Protein AF-A0A1D6PRV8-F1 (afdb_monomer)

pLDDT: mean 72.26, std 19.99, range [30.77, 96.56]

Nearest PDB structures (foldseek):
  2c46-assembly2_A  TM=7.274E-01  e=3.974E-01  Homo sapiens

Mean predicted aligned error: 21.34 Å

Solvent-accessible surface area (backbone atoms only — not comparable to full-atom values): 9538 Å² total; per-residue (Å²): 136,86,84,83,82,83,80,79,87,80,80,76,88,78,83,88,86,82,86,86,86,90,87,84,87,86,79,89,74,83,70,78,78,70,77,76,83,68,52,72,67,55,52,52,50,51,53,53,50,49,53,54,51,52,53,54,52,52,52,59,68,45,58,81,70,65,82,74,73,72,89,70,87,68,88,63,79,73,74,76,68,76,68,72,79,38,70,62,62,87,66,54,88,78,47,64,69,56,59,76,70,54,91,94,44,68,51,57,57,86,59,50,61,79,72,30,54,86,57,38,56,89,89,76,68,51,33,62,69,60,53,54,61,61,74,76,106

InterPro domains:
  IPR029021 Protein-tyrosine phosphatase-like [G3DSA:3.90.190.10] (54-137)

Structure (mmCIF, N/CA/C/O backbone):
data_AF-A0A1D6PRV8-F1
#
_entry.id   AF-A0A1D6PRV8-F1
#
loop_
_atom_site.group_PDB
_atom_site.id
_atom_site.type_symbol
_atom_site.label_atom_id
_atom_site.label_alt_id
_atom_site.label_comp_id
_atom_site.label_asym_id
_atom_site.label_entity_id
_atom_site.label_seq_id
_atom_site.pdbx_PDB_ins_code
_atom_site.Cartn_x
_atom_site.Cartn_y
_atom_site.Cartn_z
_atom_site.occupancy
_atom_site.B_iso_or_equiv
_atom_site.auth_seq_id
_atom_site.auth_comp_id
_atom_site.auth_asym_id
_atom_site.auth_atom_id
_atom_site.pdbx_P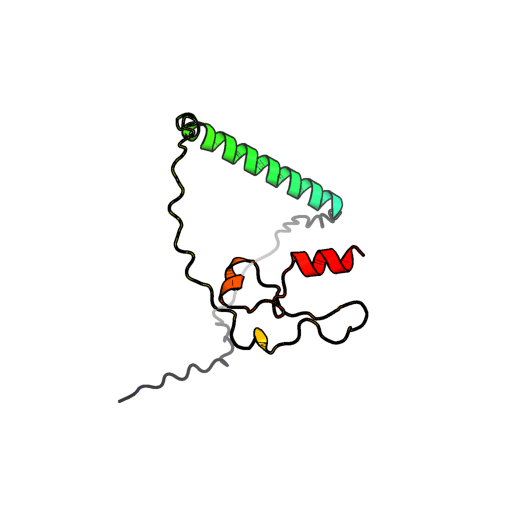DB_model_num
ATOM 1 N N . MET A 1 1 ? 30.582 -43.063 8.725 1.00 42.44 1 MET A N 1
ATOM 2 C CA . MET A 1 1 ? 29.931 -42.858 10.034 1.00 42.44 1 MET A CA 1
ATOM 3 C C . MET A 1 1 ? 29.429 -41.426 10.095 1.00 42.44 1 MET A C 1
ATOM 5 O O . MET A 1 1 ? 30.242 -40.515 10.054 1.00 42.44 1 MET A O 1
ATOM 9 N N . THR A 1 2 ? 28.114 -41.226 10.101 1.00 45.94 2 THR A N 1
ATOM 10 C CA . THR A 1 2 ? 27.471 -39.927 10.346 1.00 45.94 2 THR A CA 1
ATOM 11 C C . THR A 1 2 ? 27.234 -39.799 11.851 1.00 45.94 2 THR A C 1
ATOM 13 O O . THR A 1 2 ? 26.534 -40.637 12.412 1.00 45.94 2 THR A O 1
ATOM 16 N N . PHE A 1 3 ? 27.824 -38.804 12.513 1.00 51.19 3 PHE A N 1
ATOM 17 C CA . PHE A 1 3 ? 27.494 -38.486 13.904 1.00 51.19 3 PHE A CA 1
ATOM 18 C C . PHE A 1 3 ? 26.350 -37.469 13.914 1.00 51.19 3 PHE A C 1
ATOM 20 O O . PHE A 1 3 ? 26.520 -36.345 13.449 1.00 51.19 3 PHE A O 1
ATOM 27 N N . SER A 1 4 ? 25.185 -37.893 14.403 1.00 59.28 4 SER A N 1
ATOM 28 C CA . SER A 1 4 ? 24.105 -36.999 14.825 1.00 59.28 4 SER A CA 1
ATOM 29 C C . SER A 1 4 ? 24.455 -36.508 16.229 1.00 59.28 4 SER A C 1
ATOM 31 O O . SER A 1 4 ? 24.702 -37.331 17.109 1.00 59.28 4 SER A O 1
ATOM 33 N N . MET A 1 5 ? 24.555 -35.196 16.430 1.00 61.47 5 MET A N 1
ATOM 34 C CA . MET A 1 5 ? 24.620 -34.598 17.765 1.00 61.47 5 MET A CA 1
ATOM 35 C C . MET A 1 5 ? 23.234 -34.057 18.086 1.00 61.47 5 MET A C 1
ATOM 37 O O . MET A 1 5 ? 22.876 -32.953 17.681 1.00 61.47 5 MET A O 1
ATOM 41 N N . ASP A 1 6 ? 22.456 -34.861 18.797 1.00 62.88 6 ASP A N 1
ATOM 42 C CA . ASP A 1 6 ? 21.234 -34.425 19.452 1.00 62.88 6 ASP A CA 1
ATOM 43 C C . ASP A 1 6 ? 21.632 -33.608 20.693 1.00 62.88 6 ASP A C 1
ATOM 45 O O . ASP A 1 6 ? 22.175 -34.136 21.662 1.00 62.88 6 ASP A O 1
ATOM 49 N N . MET A 1 7 ? 21.440 -32.290 20.632 1.00 69.12 7 MET A N 1
ATOM 50 C CA . MET A 1 7 ? 21.568 -31.405 21.792 1.00 69.12 7 MET A CA 1
ATOM 51 C C . MET A 1 7 ? 20.246 -31.444 22.562 1.00 69.12 7 MET A C 1
ATOM 53 O O . MET A 1 7 ? 19.276 -30.803 22.158 1.00 69.12 7 MET A O 1
ATOM 57 N N . ASP A 1 8 ? 20.201 -32.211 23.650 1.00 70.25 8 ASP A N 1
ATOM 58 C CA . ASP A 1 8 ? 19.063 -32.212 24.571 1.00 70.25 8 ASP A CA 1
ATOM 59 C C . ASP A 1 8 ? 19.029 -30.890 25.361 1.00 70.25 8 ASP A C 1
ATOM 61 O O . ASP A 1 8 ? 19.961 -30.550 26.090 1.00 70.25 8 ASP A O 1
ATOM 65 N N . LEU A 1 9 ? 17.963 -30.111 25.168 1.00 62.47 9 LEU A N 1
ATOM 66 C CA . LEU A 1 9 ? 17.791 -28.746 25.682 1.00 62.47 9 LEU A CA 1
ATOM 67 C C . LEU A 1 9 ? 17.097 -28.691 27.054 1.00 62.47 9 LEU A C 1
ATOM 69 O O . LEU A 1 9 ? 16.646 -27.620 27.454 1.00 62.47 9 LEU A O 1
ATOM 73 N N . ASN A 1 10 ? 16.991 -29.811 27.777 1.00 63.94 10 ASN A N 1
ATOM 74 C CA . ASN A 1 10 ? 16.225 -29.869 29.028 1.00 63.94 10 ASN A CA 1
ATOM 75 C C . ASN A 1 10 ? 17.060 -30.059 30.310 1.00 63.94 10 ASN A C 1
ATOM 77 O O . ASN A 1 10 ? 16.523 -30.442 31.349 1.00 63.94 10 ASN A O 1
ATOM 81 N N . ALA A 1 11 ? 18.367 -29.784 30.276 1.00 61.94 11 ALA A N 1
ATOM 82 C CA . ALA A 1 11 ? 19.211 -29.851 31.469 1.00 61.94 11 ALA A CA 1
ATOM 83 C C . ALA A 1 11 ? 19.048 -28.591 32.347 1.00 61.94 11 ALA A C 1
ATOM 85 O O . ALA A 1 11 ? 19.427 -27.488 31.956 1.00 61.94 11 ALA A O 1
ATOM 86 N N . SER A 1 12 ? 18.487 -28.762 33.547 1.00 62.41 12 SER A N 1
ATOM 87 C CA . SER A 1 12 ? 18.392 -27.717 34.577 1.00 62.41 12 SER A CA 1
ATOM 88 C C . SER A 1 12 ? 19.731 -27.587 35.327 1.00 62.41 12 SER A C 1
ATOM 90 O O . SER A 1 12 ? 20.333 -28.619 35.630 1.00 62.41 12 SER A O 1
ATOM 92 N N . PRO A 1 13 ? 20.220 -26.372 35.648 1.00 57.41 13 PRO A N 1
ATOM 93 C CA . PRO A 1 13 ? 21.516 -26.204 36.302 1.00 57.41 13 PRO A CA 1
ATOM 94 C C . PRO A 1 13 ? 21.470 -26.722 37.745 1.00 57.41 13 PRO A C 1
ATOM 96 O O . PRO A 1 13 ? 20.596 -26.342 38.526 1.00 57.41 13 PRO A O 1
ATOM 99 N N . VAL A 1 14 ? 22.418 -27.596 38.082 1.00 49.34 14 VAL A N 1
ATOM 100 C CA . VAL A 1 14 ? 22.696 -28.036 39.454 1.00 49.34 14 VAL A CA 1
ATOM 101 C C . VAL A 1 14 ? 23.528 -26.938 40.128 1.00 49.34 14 VAL A C 1
ATOM 103 O O . VAL A 1 14 ? 24.505 -26.498 39.523 1.00 49.34 14 VAL A O 1
ATOM 106 N N . PRO A 1 15 ? 23.157 -26.446 41.321 1.00 52.38 15 PRO A N 1
ATOM 107 C CA . PRO A 1 15 ? 24.023 -25.554 42.078 1.00 52.38 15 PRO A CA 1
ATOM 108 C C . PRO A 1 15 ? 25.159 -26.366 42.710 1.00 52.38 15 PRO A C 1
ATOM 110 O O . PRO A 1 15 ? 24.897 -27.357 43.392 1.00 52.38 15 PRO A O 1
ATOM 113 N N . ASP A 1 16 ? 26.401 -25.943 42.483 1.00 46.81 16 ASP A N 1
ATOM 114 C CA . ASP A 1 16 ? 27.553 -26.447 43.230 1.00 46.81 16 ASP A CA 1
ATOM 115 C C . ASP A 1 16 ? 27.511 -25.871 44.659 1.00 46.81 16 ASP A C 1
ATOM 117 O O . ASP A 1 16 ? 27.438 -24.654 44.857 1.00 46.81 16 ASP A O 1
ATOM 121 N N . ASP A 1 17 ? 27.492 -26.770 45.641 1.00 47.44 17 ASP A N 1
ATOM 122 C CA . ASP A 1 17 ? 27.531 -26.518 47.083 1.00 47.4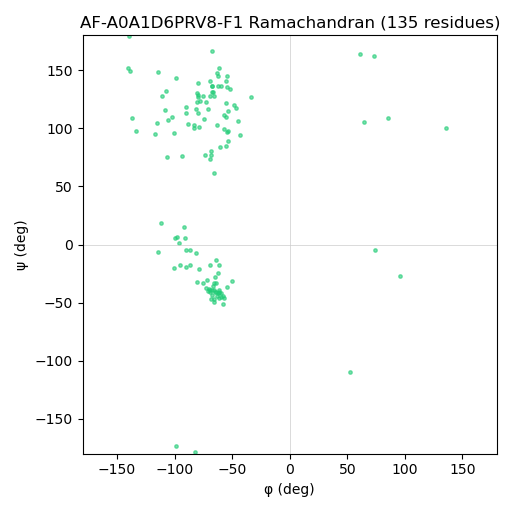4 17 ASP A CA 1
ATOM 123 C C . ASP A 1 17 ? 28.932 -26.902 47.558 1.00 47.44 17 ASP A C 1
ATOM 125 O O . ASP A 1 17 ? 29.251 -28.087 47.592 1.00 47.44 17 ASP A O 1
ATOM 129 N N . ASP A 1 18 ? 29.767 -25.913 47.882 1.00 46.62 18 ASP A N 1
ATOM 130 C CA . ASP A 1 18 ? 31.021 -26.140 48.597 1.00 46.62 18 ASP A CA 1
ATOM 131 C C . ASP A 1 18 ? 31.213 -25.074 49.697 1.00 46.62 18 ASP A C 1
ATOM 133 O O . ASP A 1 18 ? 31.490 -23.900 49.451 1.00 46.62 18 ASP A O 1
ATOM 137 N N . GLU A 1 19 ? 31.069 -25.576 50.928 1.00 49.16 19 GLU A N 1
ATOM 138 C CA . GLU A 1 19 ? 31.807 -25.243 52.157 1.00 49.16 19 GLU A CA 1
ATOM 139 C C . GLU A 1 19 ? 31.351 -24.049 53.031 1.00 49.16 19 GLU A C 1
ATOM 141 O O . GLU A 1 19 ? 31.533 -22.863 52.760 1.00 49.16 19 GLU A O 1
ATOM 146 N N . GLN A 1 20 ? 30.795 -24.411 54.193 1.00 41.81 20 GLN A N 1
ATOM 147 C CA . GLN A 1 20 ? 30.261 -23.536 55.233 1.00 41.81 20 GLN A CA 1
ATOM 148 C C . GLN A 1 20 ? 31.323 -22.916 56.188 1.00 41.81 20 GLN A C 1
ATOM 150 O O . GLN A 1 20 ? 32.024 -23.653 56.874 1.00 41.81 20 GLN A O 1
ATOM 155 N N . GLN A 1 21 ? 31.232 -21.574 56.365 1.00 40.09 21 GLN A N 1
ATOM 156 C CA . GLN A 1 21 ? 31.288 -20.765 57.630 1.00 40.09 21 GLN A CA 1
ATOM 157 C C . GLN A 1 21 ? 32.645 -20.576 58.381 1.00 40.09 21 GLN A C 1
ATOM 159 O O . GLN A 1 21 ? 33.531 -21.400 58.181 1.00 40.09 21 GLN A O 1
ATOM 164 N N . PRO A 1 22 ? 32.849 -19.588 59.318 1.00 53.06 22 PRO A N 1
ATOM 165 C CA . PRO A 1 22 ? 31.973 -18.513 59.873 1.00 53.06 22 PRO A CA 1
ATOM 166 C C . PRO A 1 22 ? 32.654 -17.110 60.111 1.00 53.06 22 PRO A C 1
ATOM 168 O O . PRO A 1 22 ? 33.859 -16.967 59.938 1.00 53.06 22 PRO A O 1
ATOM 171 N N . TYR A 1 23 ? 31.893 -16.105 60.608 1.00 30.77 23 TYR A N 1
ATOM 172 C CA . TYR A 1 23 ? 32.256 -15.046 61.609 1.00 30.77 23 TYR A CA 1
ATOM 173 C C . TYR A 1 23 ? 31.789 -13.595 61.275 1.00 30.77 23 TYR A C 1
ATOM 175 O O . TYR A 1 23 ? 32.450 -12.860 60.553 1.00 30.77 23 TYR A O 1
ATOM 183 N N . ASN A 1 24 ? 30.677 -13.209 61.925 1.00 36.28 24 ASN A N 1
ATOM 184 C CA . ASN A 1 24 ? 30.261 -11.893 62.469 1.00 36.28 24 ASN A CA 1
ATOM 185 C C . ASN A 1 24 ? 29.985 -10.641 61.597 1.00 36.28 24 ASN A C 1
ATOM 187 O O . ASN A 1 24 ? 30.898 -9.912 61.239 1.00 36.28 24 ASN A O 1
ATOM 191 N N . GLU A 1 25 ? 28.674 -10.357 61.464 1.00 43.12 25 GLU A N 1
ATOM 192 C CA . GLU A 1 25 ? 27.919 -9.156 61.926 1.00 43.12 25 GLU A CA 1
ATOM 193 C C . GLU A 1 25 ? 28.265 -7.722 61.413 1.00 43.12 25 GLU A C 1
ATOM 195 O O . GLU A 1 25 ? 29.273 -7.504 60.752 1.00 43.12 25 GLU A O 1
ATOM 200 N N . PRO A 1 26 ? 27.367 -6.728 61.590 1.00 49.31 26 PRO A N 1
ATOM 201 C CA . PRO A 1 26 ? 26.533 -6.145 60.542 1.00 49.31 26 PRO A CA 1
ATOM 202 C C . PRO A 1 26 ? 26.995 -4.727 60.155 1.00 49.31 26 PRO A C 1
ATOM 204 O O . PRO A 1 26 ? 27.170 -3.865 61.013 1.00 49.31 26 PRO A O 1
ATOM 207 N N . VAL A 1 27 ? 27.132 -4.433 58.858 1.00 39.59 27 VAL A N 1
ATOM 208 C CA . VAL A 1 27 ? 27.290 -3.044 58.392 1.00 39.59 27 VAL A CA 1
ATOM 209 C C . VAL A 1 27 ? 26.112 -2.691 57.505 1.00 39.59 27 VAL A C 1
ATOM 211 O O . VAL A 1 27 ? 26.059 -2.992 56.314 1.00 39.59 27 VAL A O 1
ATOM 214 N N . GLU A 1 28 ? 25.151 -2.073 58.172 1.00 47.41 28 GLU A N 1
ATOM 215 C CA . GLU A 1 28 ? 24.121 -1.191 57.653 1.00 47.41 28 GLU A CA 1
ATOM 216 C C . GLU A 1 28 ? 24.743 -0.217 56.632 1.00 47.41 28 GLU A C 1
ATOM 218 O O . GLU A 1 28 ? 25.320 0.811 56.973 1.00 47.41 28 GLU A O 1
ATOM 223 N N . ALA A 1 29 ? 24.685 -0.581 55.353 1.00 42.69 29 ALA A N 1
ATOM 224 C CA . ALA A 1 29 ? 24.882 0.340 54.244 1.00 42.69 29 ALA A CA 1
ATOM 225 C C . ALA A 1 29 ? 23.510 0.581 53.622 1.00 42.69 29 ALA A C 1
ATOM 227 O O . ALA A 1 29 ? 23.155 0.035 52.578 1.00 42.69 29 ALA A O 1
ATOM 228 N N . GLU A 1 30 ? 22.731 1.386 54.336 1.00 44.66 30 GLU A N 1
ATOM 229 C CA . GLU A 1 30 ? 21.606 2.150 53.824 1.00 44.66 30 GLU A CA 1
ATOM 230 C C . GLU A 1 30 ? 22.104 3.013 52.650 1.00 44.66 30 GLU A C 1
ATOM 232 O O . GLU A 1 30 ? 22.496 4.167 52.806 1.00 44.66 30 GLU A O 1
ATOM 237 N N . TYR A 1 31 ? 22.153 2.449 51.443 1.00 42.25 31 TYR A N 1
ATOM 238 C CA . TYR A 1 31 ? 22.048 3.271 50.248 1.00 42.25 31 TYR A CA 1
ATOM 239 C C . TYR A 1 31 ? 20.556 3.464 50.037 1.00 42.25 31 TYR A C 1
ATOM 241 O O . TYR A 1 31 ? 19.841 2.548 49.637 1.00 42.25 31 TYR A O 1
ATOM 249 N N . ALA A 1 32 ? 20.081 4.652 50.396 1.00 46.41 32 ALA A N 1
ATOM 250 C CA . ALA A 1 32 ? 18.739 5.100 50.097 1.00 46.41 32 ALA A CA 1
ATOM 251 C C . ALA A 1 32 ? 18.428 4.769 48.631 1.00 46.41 32 ALA A C 1
ATOM 253 O O . ALA A 1 32 ? 18.942 5.398 47.703 1.00 46.41 32 ALA A O 1
ATOM 254 N N . GLN A 1 33 ? 17.592 3.755 48.417 1.00 46.19 33 GLN A N 1
ATOM 255 C CA . GLN A 1 33 ? 16.823 3.643 47.195 1.00 46.19 33 GLN A CA 1
ATOM 256 C C . GLN A 1 33 ? 15.816 4.789 47.261 1.00 46.19 33 GLN A C 1
ATOM 258 O O . GLN A 1 33 ? 14.660 4.597 47.624 1.00 46.19 33 GLN A O 1
ATOM 263 N N . GLU A 1 34 ? 16.270 6.013 46.980 1.00 49.34 34 GLU A N 1
ATOM 264 C CA . GLU A 1 34 ? 15.362 7.045 46.514 1.00 49.34 34 GLU A CA 1
ATOM 265 C C . GLU A 1 34 ? 14.722 6.464 45.257 1.00 49.34 34 GLU A C 1
ATOM 267 O O . GLU A 1 34 ? 15.325 6.415 44.182 1.00 49.34 34 GLU A O 1
ATOM 272 N N . GLU A 1 35 ? 13.511 5.937 45.421 1.00 49.25 35 GLU A N 1
ATOM 273 C CA . GLU A 1 35 ? 12.600 5.645 44.333 1.00 49.25 35 GLU A CA 1
ATOM 274 C C . GLU A 1 35 ? 12.323 6.988 43.654 1.00 49.25 35 GLU A C 1
ATOM 276 O O . GLU A 1 35 ? 11.397 7.724 43.990 1.00 49.25 35 GLU A O 1
ATOM 281 N N . HIS A 1 36 ? 13.222 7.378 42.753 1.00 56.00 36 HIS A N 1
ATOM 282 C CA . HIS A 1 36 ? 13.136 8.610 41.997 1.00 56.00 36 HIS A CA 1
ATOM 283 C C . HIS A 1 36 ? 12.033 8.413 40.953 1.00 56.00 36 HIS A C 1
ATOM 285 O O . HIS A 1 36 ? 12.298 8.124 39.783 1.00 56.00 36 HIS A O 1
ATOM 291 N N . VAL A 1 37 ? 10.776 8.506 41.405 1.00 63.06 37 VAL A N 1
ATOM 292 C CA . VAL A 1 37 ? 9.566 8.447 40.579 1.00 63.06 37 VAL A CA 1
ATOM 293 C C . VAL A 1 37 ? 9.526 9.711 39.731 1.00 63.06 37 VAL A C 1
ATOM 295 O O . VAL A 1 37 ? 8.885 10.715 40.042 1.00 63.06 37 VAL A O 1
ATOM 298 N N . GLU A 1 38 ? 10.287 9.690 38.647 1.00 65.44 38 GLU A N 1
ATOM 299 C CA . GLU A 1 38 ? 10.336 10.793 37.714 1.00 65.44 38 GLU A CA 1
ATOM 300 C C . GLU A 1 38 ? 9.113 10.739 36.800 1.00 65.44 38 GLU A C 1
ATOM 302 O O . GLU A 1 38 ? 8.818 9.727 36.164 1.00 65.44 38 GLU A O 1
ATOM 307 N N . SER A 1 39 ? 8.378 11.849 36.727 1.00 81.44 39 SER A N 1
ATOM 308 C CA . SER A 1 39 ? 7.262 11.980 35.793 1.00 81.44 39 SER A CA 1
ATOM 309 C C . SER A 1 39 ? 7.729 11.697 34.362 1.00 81.44 39 SER A C 1
ATOM 311 O O . SER A 1 39 ? 8.772 12.200 33.944 1.00 81.44 39 SER A O 1
ATOM 313 N N . ALA A 1 40 ? 6.910 11.002 33.565 1.00 83.69 40 ALA A N 1
ATOM 314 C CA . ALA A 1 40 ? 7.200 10.714 32.156 1.00 83.69 40 ALA A CA 1
ATOM 315 C C . ALA A 1 40 ? 7.600 11.965 31.343 1.00 83.69 40 ALA A C 1
ATOM 317 O O . ALA A 1 40 ? 8.409 11.892 30.419 1.00 83.69 40 ALA A O 1
ATOM 318 N N . VAL A 1 41 ? 7.069 13.140 31.705 1.00 86.38 41 VAL A N 1
ATOM 319 C CA . VAL A 1 41 ? 7.426 14.423 31.077 1.00 86.38 41 VAL A CA 1
ATOM 320 C C . VAL A 1 41 ? 8.851 14.858 31.434 1.00 86.38 41 VAL A C 1
ATOM 322 O O . VAL A 1 41 ? 9.559 15.398 30.582 1.00 86.38 41 VAL A O 1
ATOM 325 N N . ALA A 1 42 ? 9.280 14.634 32.675 1.00 86.88 42 ALA A N 1
ATOM 326 C CA . ALA A 1 42 ? 10.635 14.934 33.124 1.00 86.88 42 ALA A CA 1
ATOM 327 C C . ALA A 1 42 ? 11.650 13.985 32.465 1.00 86.88 42 ALA A C 1
ATOM 329 O O . ALA A 1 42 ? 12.648 14.462 31.920 1.00 86.88 42 ALA A O 1
ATOM 330 N N . THR A 1 43 ? 11.321 12.694 32.343 1.00 86.25 43 THR A N 1
ATOM 331 C CA . THR A 1 43 ? 12.130 11.730 31.581 1.00 86.25 43 THR A CA 1
ATOM 332 C C . THR A 1 43 ? 12.261 12.141 30.111 1.00 86.25 43 THR A C 1
ATOM 334 O O . THR A 1 43 ? 13.367 12.161 29.576 1.00 86.25 43 THR A O 1
ATOM 337 N N . LEU A 1 44 ? 11.163 12.556 29.462 1.00 88.62 44 LEU A N 1
ATOM 338 C CA . LEU A 1 44 ? 11.177 13.007 28.064 1.00 88.62 44 LEU A CA 1
ATOM 339 C C . LEU A 1 44 ? 12.050 14.255 27.859 1.00 88.62 44 LEU A C 1
ATOM 341 O O . LEU A 1 44 ? 12.771 14.359 26.865 1.00 88.62 44 LEU A O 1
ATOM 345 N N . ARG A 1 45 ? 11.980 15.225 28.781 1.00 89.62 45 ARG A N 1
ATOM 346 C CA . ARG A 1 45 ? 12.810 16.437 28.715 1.00 89.62 45 ARG A CA 1
ATOM 347 C C . ARG A 1 45 ? 14.288 16.104 28.882 1.00 89.62 45 ARG A C 1
ATOM 349 O O . ARG A 1 45 ? 15.083 16.536 28.049 1.00 89.62 45 ARG A O 1
ATOM 356 N N . ARG A 1 46 ? 14.628 15.285 29.882 1.00 88.06 46 ARG A N 1
ATOM 357 C CA . ARG A 1 46 ? 16.000 14.824 30.128 1.00 88.06 46 ARG A CA 1
ATOM 358 C C . ARG A 1 46 ? 16.574 14.096 28.913 1.00 88.06 46 ARG A C 1
ATOM 360 O O . ARG A 1 46 ? 17.627 14.479 28.417 1.00 88.06 46 ARG A O 1
ATOM 367 N N . GLU A 1 47 ? 15.842 13.122 28.380 1.00 91.56 47 GLU A N 1
ATOM 368 C CA . GLU A 1 47 ? 16.233 12.327 27.209 1.00 91.56 47 GLU A CA 1
ATOM 369 C C . GLU A 1 47 ? 16.509 13.222 25.987 1.00 91.56 47 GLU A C 1
ATOM 371 O O . GLU A 1 47 ? 17.548 13.124 25.325 1.00 91.56 47 GLU A O 1
ATOM 376 N N . ARG A 1 48 ? 15.615 14.185 25.731 1.00 89.81 48 ARG A N 1
ATOM 377 C CA . ARG A 1 48 ? 15.766 15.136 24.625 1.00 89.81 48 ARG A CA 1
ATOM 378 C C . ARG A 1 48 ? 16.984 16.046 24.795 1.00 89.81 48 ARG A C 1
ATOM 380 O O . ARG A 1 48 ? 17.665 16.352 23.811 1.00 89.81 48 ARG A O 1
ATOM 387 N N . GLU A 1 49 ? 17.247 16.517 26.009 1.00 90.50 49 GLU A N 1
ATOM 388 C CA . GLU A 1 49 ? 18.402 17.364 26.315 1.00 90.50 49 GLU A CA 1
ATOM 389 C C . GLU A 1 49 ? 19.720 16.587 26.219 1.00 90.50 49 GLU A C 1
ATOM 391 O O . GLU A 1 49 ? 20.690 17.098 25.649 1.00 90.50 49 GLU A O 1
ATOM 396 N N . GLU A 1 50 ? 19.743 15.329 26.660 1.00 89.12 50 GLU A N 1
ATOM 397 C CA . GLU A 1 50 ? 20.890 14.430 26.509 1.00 89.12 50 GLU A CA 1
ATOM 398 C C . GLU A 1 50 ? 21.209 14.150 25.040 1.00 89.12 50 GLU A C 1
ATOM 400 O O . GLU A 1 50 ? 22.368 14.284 24.631 1.00 89.12 50 GLU A O 1
ATOM 405 N N . ARG A 1 51 ? 20.193 13.874 24.209 1.00 86.44 51 ARG A N 1
ATOM 406 C CA . ARG A 1 51 ? 20.370 13.730 22.753 1.00 86.44 51 ARG A CA 1
ATOM 407 C C . ARG A 1 51 ? 20.971 14.984 22.124 1.00 86.44 51 ARG A C 1
ATOM 409 O O . ARG A 1 51 ? 21.911 14.891 21.333 1.00 86.44 51 ARG A O 1
ATOM 416 N N . ARG A 1 52 ? 20.484 16.170 22.507 1.00 85.44 52 ARG A N 1
ATOM 417 C CA . ARG A 1 52 ? 21.038 17.449 22.027 1.00 85.44 52 ARG A CA 1
ATOM 418 C C . ARG A 1 52 ? 22.485 17.663 22.471 1.00 85.44 52 ARG A C 1
ATOM 420 O O . ARG A 1 52 ? 23.291 18.168 21.689 1.00 85.44 52 ARG A O 1
ATOM 427 N N . LYS A 1 53 ? 22.824 17.308 23.710 1.00 84.75 53 LYS A N 1
ATOM 428 C CA . LYS A 1 53 ? 24.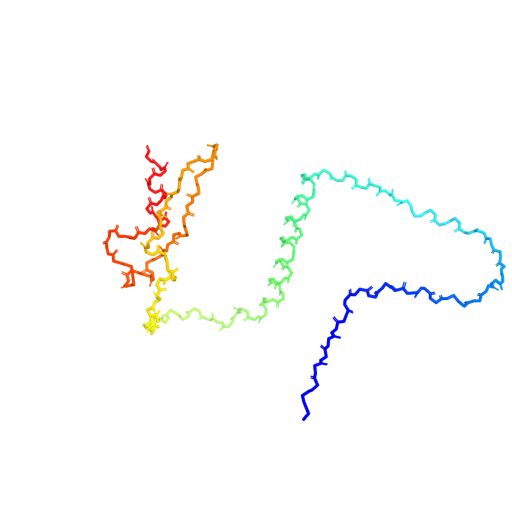175 17.470 24.262 1.00 84.75 53 LYS A CA 1
ATOM 429 C C . LYS A 1 53 ? 25.168 16.495 23.628 1.00 84.75 53 LYS A C 1
ATOM 431 O O . LYS A 1 53 ? 26.285 16.906 23.318 1.00 84.75 53 LYS A O 1
ATOM 436 N N . ARG A 1 54 ? 24.757 15.244 23.381 1.00 81.94 54 ARG A N 1
ATOM 437 C CA . ARG A 1 54 ? 25.561 14.236 22.67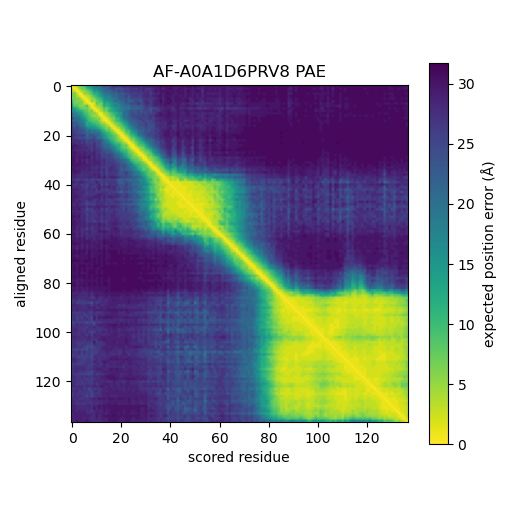3 1.00 81.94 54 ARG A CA 1
ATOM 438 C C . ARG A 1 54 ? 25.872 14.678 21.244 1.00 81.94 54 ARG A C 1
ATOM 440 O O . ARG A 1 54 ? 27.040 14.678 20.871 1.00 81.94 54 ARG A O 1
ATOM 447 N N . LEU A 1 55 ? 24.869 15.178 20.516 1.00 73.44 55 LEU A N 1
ATOM 448 C CA . LEU A 1 55 ? 25.061 15.710 19.165 1.00 73.44 55 LEU A CA 1
ATOM 449 C C . LEU A 1 55 ? 26.021 16.911 19.145 1.00 73.44 55 LEU A C 1
ATOM 451 O O . LEU A 1 55 ? 26.851 17.019 18.252 1.00 73.44 55 LEU A O 1
ATOM 455 N N . LYS A 1 56 ? 25.950 17.804 20.144 1.00 75.25 56 LYS A N 1
ATOM 456 C CA . LYS A 1 56 ? 26.874 18.946 20.249 1.00 75.25 56 LYS A CA 1
ATOM 457 C C . LYS A 1 56 ? 28.319 18.508 20.539 1.00 75.25 56 LYS A C 1
ATOM 459 O O . LYS A 1 56 ? 29.242 19.136 20.032 1.00 75.25 56 LYS A O 1
ATOM 464 N N . ARG A 1 57 ? 28.516 17.446 21.335 1.00 70.44 57 ARG A N 1
ATOM 465 C CA . ARG A 1 57 ? 29.843 16.864 21.608 1.00 70.44 57 ARG A CA 1
ATOM 466 C C . ARG A 1 57 ? 30.430 16.205 20.357 1.00 70.44 57 ARG A C 1
ATOM 468 O O . ARG A 1 57 ? 31.573 16.491 20.030 1.00 70.44 57 ARG A O 1
ATOM 475 N N . GLU A 1 58 ? 29.644 15.398 19.644 1.00 64.69 58 GLU A N 1
ATOM 476 C CA . GLU A 1 58 ? 30.054 14.797 18.361 1.00 64.69 58 GLU A CA 1
ATOM 477 C C . GLU A 1 58 ? 30.349 15.870 17.300 1.00 64.69 58 GLU A C 1
ATOM 479 O O . GLU A 1 58 ? 31.356 15.789 16.609 1.00 64.69 58 GLU A O 1
ATOM 484 N N . GLN A 1 59 ? 29.537 16.930 17.218 1.00 60.31 59 GLN A N 1
ATOM 485 C CA . GLN A 1 59 ? 29.762 18.035 16.279 1.00 60.31 59 GLN A CA 1
ATOM 486 C C . GLN A 1 59 ? 31.066 18.805 16.551 1.00 60.31 59 GLN A C 1
ATOM 488 O O . GLN A 1 59 ? 31.689 19.294 15.611 1.00 60.31 59 GLN A O 1
ATOM 493 N N . GLN A 1 60 ? 31.486 18.938 17.815 1.00 58.97 60 GLN A N 1
ATOM 494 C CA . GLN A 1 60 ? 32.775 19.554 18.153 1.00 58.97 60 GLN A CA 1
ATOM 495 C C . GLN A 1 60 ? 33.965 18.650 17.813 1.00 58.97 60 GLN A C 1
ATOM 497 O O . GLN A 1 60 ? 34.981 19.160 17.346 1.00 58.97 60 GLN A O 1
ATOM 502 N N . ASP A 1 61 ? 33.828 17.339 18.010 1.00 58.06 61 ASP A N 1
ATOM 503 C CA . ASP A 1 61 ? 34.859 16.348 17.677 1.00 58.06 61 ASP A CA 1
ATOM 504 C C . ASP A 1 61 ? 35.088 16.264 16.152 1.00 58.06 61 ASP A C 1
ATOM 506 O O . ASP A 1 61 ? 36.222 16.255 15.667 1.00 58.06 61 ASP A O 1
ATOM 510 N N . ASP A 1 62 ? 34.006 16.357 15.372 1.00 55.03 62 ASP A N 1
ATOM 511 C CA . ASP A 1 62 ? 34.034 16.350 13.902 1.00 55.03 62 ASP A CA 1
ATOM 512 C C . ASP A 1 62 ? 34.371 17.727 13.279 1.00 55.03 62 ASP A C 1
ATOM 514 O O . ASP A 1 62 ? 34.627 17.854 12.078 1.00 55.03 62 ASP A O 1
ATOM 518 N N . GLY A 1 63 ? 34.444 18.787 14.096 1.00 53.09 63 GLY A N 1
ATOM 519 C CA . GLY A 1 63 ? 34.771 20.151 13.659 1.00 53.09 63 GLY A CA 1
ATOM 520 C C . GLY A 1 63 ? 36.165 20.295 13.033 1.00 53.09 63 GLY A C 1
ATOM 521 O O . GLY A 1 63 ? 36.417 21.247 12.297 1.00 53.09 63 GLY A O 1
ATOM 522 N N . SER A 1 64 ? 37.057 19.328 13.265 1.00 53.62 64 SER A N 1
ATOM 523 C CA . SER A 1 64 ? 38.383 19.265 12.638 1.00 53.62 64 SER A CA 1
ATOM 524 C C . SER A 1 64 ? 38.393 18.557 11.273 1.00 53.62 64 SER A C 1
ATOM 526 O O . SER A 1 64 ? 39.322 18.756 10.491 1.00 53.62 64 SER A O 1
ATOM 528 N N . ARG A 1 65 ? 37.359 17.768 10.940 1.00 52.62 65 ARG A N 1
ATOM 529 C CA . ARG A 1 65 ? 37.284 16.986 9.689 1.00 52.62 65 ARG A CA 1
ATOM 530 C C . ARG A 1 65 ? 36.416 17.624 8.607 1.00 52.62 65 ARG A C 1
ATOM 532 O O . ARG A 1 65 ? 36.598 17.323 7.428 1.00 52.62 65 ARG A O 1
ATOM 539 N N . LEU A 1 66 ? 35.513 18.535 8.970 1.00 52.97 66 LEU A N 1
ATOM 540 C CA . LEU A 1 66 ? 34.509 19.067 8.041 1.00 52.97 66 LEU A CA 1
ATOM 541 C C . LEU A 1 66 ? 34.930 20.323 7.255 1.00 52.97 66 LEU A C 1
ATOM 543 O O . LEU A 1 66 ? 34.195 20.739 6.363 1.00 52.97 66 LEU A O 1
ATOM 547 N N . HIS A 1 67 ? 36.102 20.921 7.508 1.00 49.53 67 HIS A N 1
ATOM 548 C CA . HIS A 1 67 ? 36.482 22.180 6.840 1.00 49.53 67 HIS A CA 1
ATOM 549 C C . HIS A 1 67 ? 37.263 22.033 5.516 1.00 49.53 67 HIS A C 1
ATOM 551 O O . HIS A 1 67 ? 37.672 23.034 4.938 1.00 49.53 67 HIS A O 1
ATOM 557 N N . SER A 1 68 ? 37.461 20.821 4.982 1.00 51.47 68 SER A N 1
ATOM 558 C CA . SER A 1 68 ? 38.230 20.639 3.731 1.00 51.47 68 SER A CA 1
ATOM 559 C C . SER A 1 68 ? 37.435 20.105 2.536 1.00 51.47 68 SER A C 1
ATOM 561 O O . SER A 1 68 ? 37.949 20.116 1.420 1.00 51.47 68 SER A O 1
ATOM 563 N N . GLN A 1 69 ? 36.167 19.722 2.689 1.00 53.34 69 GLN A N 1
ATOM 564 C CA . GLN A 1 69 ? 35.343 19.383 1.524 1.00 53.34 69 GLN A CA 1
ATOM 565 C C . GLN A 1 69 ? 34.563 20.611 1.068 1.00 53.34 69 GLN A C 1
ATOM 567 O O . GLN A 1 69 ? 33.371 20.771 1.315 1.00 53.34 69 GLN A O 1
ATOM 572 N N . GLN A 1 70 ? 35.308 21.500 0.407 1.00 49.84 70 GLN A N 1
ATOM 573 C CA . GLN A 1 70 ? 34.780 22.470 -0.541 1.00 49.84 70 GLN A CA 1
ATOM 574 C C . GLN A 1 70 ? 33.587 21.881 -1.292 1.00 49.84 70 GLN A C 1
ATOM 576 O O . GLN A 1 70 ? 33.681 20.816 -1.901 1.00 49.84 70 GLN A O 1
ATOM 581 N N . ILE A 1 71 ? 32.490 22.632 -1.257 1.00 50.66 71 ILE A N 1
ATOM 582 C CA . ILE A 1 71 ? 31.316 22.485 -2.107 1.00 50.66 71 ILE A CA 1
ATOM 583 C C . ILE A 1 71 ? 31.794 22.503 -3.566 1.00 50.66 71 ILE A C 1
ATOM 585 O O . ILE A 1 71 ? 31.903 23.555 -4.191 1.00 50.66 71 ILE A O 1
ATOM 589 N N . ARG A 1 72 ? 32.121 21.331 -4.110 1.00 44.22 72 ARG A N 1
ATOM 590 C CA . ARG A 1 72 ? 32.147 21.106 -5.548 1.00 44.22 72 ARG A CA 1
ATOM 591 C C . ARG A 1 72 ? 30.749 20.667 -5.937 1.00 44.22 72 ARG A C 1
ATOM 593 O O . ARG A 1 72 ? 30.318 19.553 -5.653 1.00 44.22 72 ARG A O 1
ATOM 600 N N . VAL A 1 73 ? 30.020 21.599 -6.540 1.00 51.62 73 VAL A N 1
ATOM 601 C CA . VAL A 1 73 ? 28.791 21.326 -7.287 1.00 51.62 73 VAL A CA 1
ATOM 602 C C . VAL A 1 73 ? 29.199 20.572 -8.553 1.00 51.62 73 VAL A C 1
ATOM 604 O O . VAL A 1 73 ? 29.253 21.122 -9.649 1.00 51.62 73 VAL A O 1
ATOM 607 N N . ASP A 1 74 ? 29.559 19.304 -8.386 1.00 47.22 74 ASP A N 1
ATOM 608 C CA . ASP A 1 74 ? 29.818 18.413 -9.502 1.00 47.22 74 ASP A CA 1
ATOM 609 C C . ASP A 1 74 ? 28.453 17.961 -10.030 1.00 47.22 74 ASP A C 1
ATOM 611 O O . ASP A 1 74 ? 27.796 17.086 -9.461 1.00 47.22 74 ASP A O 1
ATOM 615 N N . TYR A 1 75 ? 28.010 18.568 -11.136 1.00 55.59 75 TYR A N 1
ATOM 616 C CA . TYR A 1 75 ? 26.987 18.008 -12.026 1.00 55.59 75 TYR A CA 1
ATOM 617 C C . TYR A 1 75 ? 27.542 16.733 -12.687 1.00 55.59 75 TYR A C 1
ATOM 619 O O . TYR A 1 75 ? 27.709 16.647 -13.900 1.00 55.59 75 TYR A O 1
ATOM 627 N N . ALA A 1 76 ? 27.872 15.729 -11.881 1.00 57.25 76 ALA A N 1
ATOM 628 C CA . ALA A 1 76 ? 28.114 14.388 -12.365 1.00 57.25 76 ALA A CA 1
ATOM 629 C C . ALA A 1 76 ? 26.740 13.755 -12.627 1.00 57.25 76 ALA A C 1
ATOM 631 O O . ALA A 1 76 ? 25.918 13.694 -11.703 1.00 57.25 76 ALA A O 1
ATOM 632 N N . PRO A 1 77 ? 26.449 13.270 -13.849 1.00 57.44 77 PRO A N 1
ATOM 633 C CA . PRO A 1 77 ? 25.309 12.398 -14.053 1.00 57.44 77 PRO A CA 1
ATOM 634 C C . PRO A 1 77 ? 25.514 11.210 -13.121 1.00 57.44 77 PRO A C 1
ATOM 636 O O . PRO A 1 77 ? 26.453 10.434 -13.301 1.00 57.44 77 PRO A O 1
ATOM 639 N N . GLN A 1 78 ? 24.675 11.104 -12.088 1.00 61.25 78 GLN A N 1
ATOM 640 C CA . GLN A 1 78 ? 24.632 9.919 -11.244 1.00 61.25 78 GLN A CA 1
ATOM 641 C C . GLN A 1 78 ? 24.572 8.726 -12.202 1.00 61.25 78 GLN A C 1
ATOM 643 O O . GLN A 1 78 ? 23.651 8.691 -13.031 1.00 61.25 78 GLN A O 1
ATOM 648 N N . PRO A 1 79 ? 25.543 7.791 -12.172 1.00 50.66 79 PRO A N 1
ATOM 649 C CA . PRO A 1 79 ? 25.434 6.606 -12.996 1.00 50.66 79 PRO A CA 1
ATOM 650 C C . PRO A 1 79 ? 24.098 6.004 -12.606 1.00 50.66 79 PRO A C 1
ATOM 652 O O . PRO A 1 79 ? 23.861 5.777 -11.415 1.00 50.66 79 PRO A O 1
ATOM 655 N N . LYS A 1 80 ? 23.195 5.843 -13.583 1.00 55.00 80 LYS A N 1
ATOM 656 C CA . LYS A 1 80 ? 21.948 5.117 -13.380 1.00 55.00 80 LYS A CA 1
ATOM 657 C C . LYS A 1 80 ? 22.396 3.773 -12.837 1.00 55.00 80 LYS A C 1
ATOM 659 O O . LYS A 1 80 ? 22.853 2.918 -13.595 1.00 55.00 80 LYS A O 1
ATOM 664 N N . ARG A 1 81 ? 22.375 3.616 -11.508 1.00 54.84 81 ARG A N 1
ATOM 665 C CA . ARG A 1 81 ? 22.470 2.311 -10.885 1.00 54.84 81 ARG A CA 1
ATOM 666 C C . ARG A 1 81 ? 21.328 1.610 -11.565 1.00 54.84 81 ARG A C 1
ATOM 668 O O . ARG A 1 81 ? 20.194 2.056 -11.405 1.00 54.84 81 ARG A O 1
ATOM 675 N N . HIS A 1 82 ? 21.656 0.669 -12.443 1.00 53.81 82 HIS A N 1
ATOM 676 C CA . HIS A 1 82 ? 20.684 -0.201 -13.060 1.00 53.81 82 HIS A CA 1
ATOM 677 C C . HIS A 1 82 ? 19.965 -0.779 -11.857 1.00 53.81 82 HIS A C 1
ATOM 679 O O . HIS A 1 82 ? 20.540 -1.584 -11.120 1.00 53.81 82 HIS A O 1
ATOM 685 N N . SER A 1 83 ? 18.820 -0.179 -11.530 1.00 60.19 83 SER A N 1
ATOM 686 C CA . SER A 1 83 ? 18.034 -0.559 -10.381 1.00 60.19 83 SER A CA 1
ATOM 687 C C . SER A 1 83 ? 17.668 -1.962 -10.757 1.00 60.19 83 SER A C 1
ATOM 689 O O . SER A 1 83 ? 16.896 -2.134 -11.695 1.00 60.19 83 SER A O 1
ATOM 691 N N . ARG A 1 84 ? 18.343 -2.947 -10.151 1.00 68.06 84 ARG A N 1
ATOM 692 C CA . ARG A 1 84 ? 18.015 -4.346 -10.380 1.00 68.06 84 ARG A CA 1
ATOM 693 C C . ARG A 1 84 ? 16.510 -4.410 -10.252 1.00 68.06 84 ARG A C 1
ATOM 695 O O . ARG A 1 84 ? 15.989 -3.974 -9.222 1.00 68.06 84 ARG A O 1
ATOM 702 N N . ILE A 1 85 ? 15.860 -4.782 -11.351 1.00 69.94 85 ILE A N 1
ATOM 703 C CA . ILE A 1 85 ? 14.409 -4.781 -11.450 1.00 69.94 85 ILE A CA 1
ATOM 704 C C . ILE A 1 85 ? 13.946 -5.607 -10.264 1.00 69.94 85 ILE A C 1
ATOM 706 O O . ILE A 1 85 ? 14.333 -6.768 -10.126 1.00 69.94 85 ILE A O 1
ATOM 710 N N . LYS A 1 86 ? 13.253 -4.961 -9.327 1.00 83.81 86 LYS A N 1
ATOM 711 C CA . LYS A 1 86 ? 12.827 -5.648 -8.120 1.00 83.81 86 LYS A CA 1
ATOM 712 C C . LYS A 1 86 ? 11.574 -6.413 -8.478 1.00 83.81 86 LYS A C 1
ATOM 714 O O . LYS A 1 86 ? 10.554 -5.826 -8.848 1.00 83.81 86 LYS A O 1
ATOM 719 N N . GLU A 1 87 ? 11.663 -7.725 -8.391 1.00 91.75 87 GLU A N 1
ATOM 720 C CA . GLU A 1 87 ? 10.498 -8.580 -8.526 1.00 91.75 87 GLU A CA 1
ATOM 721 C C . GLU A 1 87 ? 9.585 -8.393 -7.319 1.00 91.75 87 GLU A C 1
ATOM 723 O O . GLU A 1 87 ? 10.047 -8.214 -6.189 1.00 91.75 87 GLU A O 1
ATOM 728 N N . ALA A 1 88 ? 8.277 -8.390 -7.564 1.00 92.31 88 ALA A N 1
ATOM 729 C CA . ALA A 1 88 ? 7.310 -8.361 -6.483 1.00 92.31 88 ALA A CA 1
ATOM 730 C C . ALA A 1 88 ? 7.467 -9.629 -5.621 1.00 92.31 88 ALA A C 1
ATOM 732 O O . ALA A 1 88 ? 7.751 -10.699 -6.166 1.00 92.31 88 ALA A O 1
ATOM 733 N N . PRO A 1 89 ? 7.258 -9.547 -4.295 1.00 93.75 89 PRO A N 1
ATOM 734 C CA . PRO A 1 89 ? 7.286 -10.727 -3.443 1.00 93.75 89 PRO A CA 1
ATOM 735 C C . PRO A 1 89 ? 6.316 -11.804 -3.942 1.00 93.75 89 PRO A C 1
ATOM 737 O O . PRO A 1 89 ? 5.229 -11.498 -4.445 1.00 93.75 89 PRO A O 1
ATOM 740 N N . GLN A 1 90 ? 6.690 -13.071 -3.778 1.00 94.69 90 GLN A N 1
ATOM 741 C CA . GLN A 1 90 ? 5.850 -14.197 -4.178 1.00 94.69 90 GLN A CA 1
ATOM 742 C C . GLN A 1 90 ? 4.455 -14.101 -3.534 1.00 94.69 90 GLN A C 1
ATOM 744 O O . GLN A 1 90 ? 4.321 -13.772 -2.357 1.00 94.69 90 GLN A O 1
ATOM 749 N N . GLY A 1 91 ? 3.403 -14.353 -4.320 1.00 94.69 91 GLY A N 1
ATOM 750 C CA . GLY A 1 91 ? 2.007 -14.282 -3.866 1.00 94.69 91 GLY A CA 1
ATOM 751 C C . GLY A 1 91 ? 1.459 -12.863 -3.659 1.00 94.69 91 GLY A C 1
ATOM 752 O O . GLY A 1 91 ? 0.266 -12.698 -3.410 1.00 94.69 91 GLY A O 1
ATOM 753 N N . TRP A 1 92 ? 2.274 -11.813 -3.809 1.00 96.19 92 TRP A N 1
ATOM 754 C CA . TRP A 1 92 ? 1.826 -10.436 -3.585 1.00 96.19 92 TRP A CA 1
ATOM 755 C C . TRP A 1 92 ? 0.771 -9.975 -4.603 1.00 96.19 92 TRP A C 1
ATOM 757 O O . TRP A 1 92 ? -0.119 -9.197 -4.253 1.00 96.19 92 TRP A O 1
ATOM 767 N N . LEU A 1 93 ? 0.843 -10.447 -5.855 1.00 94.62 93 LEU A N 1
ATOM 768 C CA . LEU A 1 93 ? -0.093 -10.073 -6.928 1.00 94.62 93 LEU A CA 1
ATOM 769 C C . LEU A 1 93 ? -1.497 -10.666 -6.759 1.00 94.62 93 LEU A C 1
ATOM 771 O O . LEU A 1 93 ? -2.465 -10.037 -7.195 1.00 94.62 93 LEU A O 1
ATOM 775 N N . ASP A 1 94 ? -1.593 -11.839 -6.138 1.00 94.69 94 ASP A N 1
ATOM 776 C CA . ASP A 1 94 ? -2.855 -12.553 -5.914 1.00 94.69 94 ASP A CA 1
ATOM 777 C C . ASP A 1 94 ? -3.433 -12.262 -4.523 1.00 94.69 94 ASP A C 1
ATOM 779 O O . ASP A 1 94 ? -4.625 -12.438 -4.285 1.00 94.69 94 ASP A O 1
ATOM 783 N N . CYS A 1 95 ? -2.607 -11.739 -3.612 1.00 95.44 95 CYS A N 1
ATOM 784 C CA . CYS A 1 95 ? -3.044 -11.262 -2.309 1.00 95.44 95 CYS A CA 1
ATOM 785 C C . CYS A 1 95 ? -3.953 -10.017 -2.448 1.00 95.44 95 CYS A C 1
ATOM 787 O O . CYS A 1 95 ? -3.574 -9.049 -3.131 1.00 95.44 95 CYS A O 1
ATOM 789 N N . PRO A 1 96 ? -5.127 -9.986 -1.787 1.00 95.19 96 PRO A N 1
ATOM 790 C CA . PRO A 1 96 ? -6.017 -8.828 -1.801 1.00 95.19 96 PRO A CA 1
ATOM 791 C C . PRO A 1 96 ? -5.343 -7.585 -1.204 1.00 95.19 96 PRO A C 1
ATOM 793 O O . PRO A 1 96 ? -4.444 -7.671 -0.370 1.00 95.19 96 PRO A O 1
ATOM 796 N N . ALA A 1 97 ? -5.759 -6.396 -1.649 1.00 94.00 97 ALA A N 1
ATOM 797 C CA . ALA A 1 97 ? -5.155 -5.141 -1.195 1.00 94.00 97 ALA A CA 1
ATOM 798 C C . ALA A 1 97 ? -5.441 -4.860 0.290 1.00 94.00 97 ALA A C 1
ATOM 800 O O . ALA A 1 97 ? -4.541 -4.469 1.034 1.00 94.00 97 ALA A O 1
ATOM 801 N N . PHE A 1 98 ? -6.685 -5.087 0.704 1.00 94.88 98 PHE A N 1
ATOM 802 C CA . PHE A 1 98 ? -7.161 -4.972 2.076 1.00 94.88 98 PHE A CA 1
ATOM 803 C C . PHE A 1 98 ? -8.137 -6.111 2.373 1.00 94.88 98 PHE A C 1
ATOM 805 O O . PHE A 1 98 ? -8.762 -6.644 1.454 1.00 94.88 98 PHE A O 1
ATOM 812 N N . GLY A 1 99 ? -8.213 -6.501 3.641 1.00 95.06 99 GLY A N 1
ATOM 813 C CA . GLY A 1 99 ? -9.197 -7.451 4.146 1.00 95.06 99 GLY A CA 1
ATOM 814 C C . GLY A 1 99 ? -10.380 -6.753 4.810 1.00 95.06 99 GLY A C 1
ATOM 815 O O . GLY A 1 99 ? -10.483 -5.523 4.800 1.00 95.06 99 GLY A O 1
ATOM 816 N N . GLU A 1 100 ? -11.250 -7.560 5.412 1.00 96.44 100 GLU A N 1
ATOM 817 C CA . GLU A 1 100 ? -12.382 -7.068 6.194 1.00 96.44 100 GLU A CA 1
ATOM 818 C C . GLU A 1 100 ? -11.900 -6.258 7.411 1.00 96.44 100 GLU A C 1
ATOM 820 O O . GLU A 1 100 ? -10.945 -6.673 8.081 1.00 96.44 100 GLU A O 1
ATOM 825 N N . PRO A 1 101 ? -12.527 -5.106 7.712 1.00 96.00 101 PRO A N 1
ATOM 826 C CA . PRO A 1 101 ? -12.214 -4.335 8.906 1.00 96.00 101 PRO A CA 1
ATOM 827 C C . PRO A 1 101 ? -12.456 -5.142 10.185 1.00 96.00 101 PRO A C 1
ATOM 829 O O . PRO A 1 101 ? -13.487 -5.793 10.346 1.00 96.00 101 PRO A O 1
ATOM 832 N N . ILE A 1 102 ? -11.516 -5.046 11.121 1.00 96.56 102 ILE A N 1
ATOM 833 C CA . ILE A 1 102 ? -11.616 -5.622 12.460 1.00 96.56 102 ILE A CA 1
ATOM 834 C C . ILE A 1 102 ? -11.637 -4.449 13.442 1.00 96.56 102 ILE A C 1
ATOM 836 O O . ILE A 1 102 ? -10.609 -3.811 13.679 1.00 96.56 102 ILE A O 1
ATOM 840 N N . ASP A 1 103 ? -12.820 -4.140 13.983 1.00 95.81 103 ASP A N 1
ATOM 841 C CA . ASP A 1 103 ? -13.077 -2.931 14.782 1.00 95.81 103 ASP A CA 1
ATOM 842 C C . ASP A 1 103 ? -12.620 -1.652 14.044 1.00 95.81 103 ASP A C 1
ATOM 844 O O . ASP A 1 103 ? -13.208 -1.278 13.028 1.00 95.81 103 ASP A O 1
ATOM 848 N N . LYS A 1 104 ? -11.554 -0.992 14.514 1.00 94.25 104 LYS A N 1
ATOM 849 C CA . LYS A 1 104 ? -10.998 0.241 13.929 1.00 94.25 104 LYS A CA 1
ATOM 850 C C . LYS A 1 104 ? -9.770 -0.002 13.050 1.00 94.25 104 LYS A C 1
ATOM 852 O O . LYS A 1 104 ? -9.132 0.956 12.614 1.00 94.25 104 LYS A O 1
ATOM 857 N N . ILE A 1 105 ? -9.401 -1.261 12.817 1.00 94.94 105 ILE A N 1
ATOM 858 C CA . ILE A 1 105 ? -8.199 -1.644 12.075 1.00 94.94 105 ILE A CA 1
ATOM 859 C C . ILE A 1 105 ? -8.606 -2.262 10.740 1.00 94.94 105 ILE A C 1
ATOM 861 O O . ILE A 1 105 ? -9.378 -3.215 10.690 1.00 94.94 105 ILE A O 1
ATOM 865 N N . ILE A 1 106 ? -8.036 -1.752 9.647 1.00 94.50 106 ILE A N 1
ATOM 866 C CA . ILE A 1 106 ? -8.166 -2.360 8.320 1.00 94.50 106 ILE A CA 1
ATOM 867 C C . ILE A 1 106 ? -6.866 -3.113 8.021 1.00 94.50 106 ILE A C 1
ATOM 869 O O . ILE A 1 106 ? -5.834 -2.466 7.810 1.00 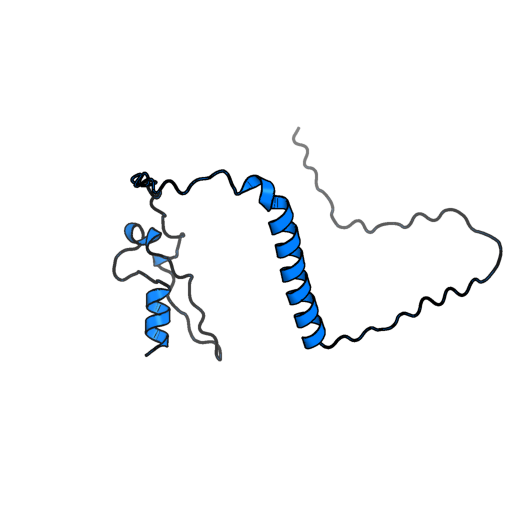94.50 106 ILE A O 1
ATOM 873 N N . PRO A 1 107 ? -6.869 -4.458 7.996 1.00 96.31 107 PRO A N 1
ATOM 874 C CA . PRO A 1 107 ? -5.696 -5.212 7.586 1.00 96.31 107 PRO A CA 1
ATOM 875 C C . PRO A 1 107 ? -5.441 -4.972 6.095 1.00 96.31 107 PRO A C 1
ATOM 877 O O . PRO A 1 107 ? -6.344 -5.075 5.266 1.00 96.31 107 PRO A O 1
ATOM 880 N N . SER A 1 108 ? -4.200 -4.657 5.732 1.00 95.25 108 SER A N 1
ATOM 881 C CA . SER A 1 108 ? -3.810 -4.457 4.336 1.00 95.25 108 SER A CA 1
ATOM 882 C C . SER A 1 108 ? -2.455 -5.077 4.054 1.00 95.25 108 SER A C 1
ATOM 884 O O . SER A 1 108 ? -1.595 -5.095 4.938 1.00 95.25 108 SER A O 1
ATOM 886 N N . LYS A 1 109 ? -2.240 -5.542 2.820 1.00 95.88 109 LYS A N 1
ATOM 887 C CA . LYS A 1 109 ? -0.913 -6.007 2.402 1.00 95.88 109 LYS A CA 1
ATOM 888 C C . LYS A 1 109 ? 0.078 -4.844 2.340 1.00 95.88 109 LYS A C 1
ATOM 890 O O . LYS A 1 109 ? -0.309 -3.679 2.349 1.00 95.88 109 LYS A O 1
ATOM 895 N N . VAL A 1 110 ? 1.369 -5.150 2.242 1.00 95.81 110 VAL A N 1
ATOM 896 C CA . VAL A 1 110 ? 2.408 -4.116 2.150 1.00 95.81 110 VAL A CA 1
ATOM 897 C C . VAL A 1 110 ? 2.290 -3.326 0.833 1.00 95.81 110 VAL A C 1
ATOM 899 O O . VAL A 1 110 ? 2.248 -3.944 -0.236 1.00 95.81 110 VAL A O 1
ATOM 902 N N . PRO A 1 111 ? 2.234 -1.980 0.864 1.00 95.81 111 PRO A N 1
ATOM 903 C CA . PRO A 1 111 ? 2.340 -1.175 -0.344 1.00 95.81 111 PRO A CA 1
ATOM 904 C C . PRO A 1 111 ? 3.742 -1.261 -0.948 1.00 95.81 111 PRO A C 1
ATOM 906 O O . PRO A 1 111 ? 4.737 -1.158 -0.234 1.00 95.81 111 PRO A O 1
ATOM 909 N N . LEU A 1 112 ? 3.814 -1.407 -2.267 1.00 94.75 112 LEU A N 1
ATOM 910 C CA . LEU A 1 112 ? 5.067 -1.368 -3.015 1.00 94.75 112 LEU A CA 1
ATOM 911 C C . LEU A 1 112 ? 5.261 0.017 -3.641 1.00 94.75 112 LEU A C 1
ATOM 913 O O . LEU A 1 112 ? 4.304 0.684 -4.050 1.00 94.75 112 LEU A O 1
ATOM 917 N N . ASP A 1 113 ? 6.511 0.462 -3.673 1.00 92.81 113 ASP A N 1
ATOM 918 C CA . ASP A 1 113 ? 6.902 1.731 -4.275 1.00 92.81 113 ASP A CA 1
ATOM 919 C C . ASP A 1 113 ? 7.076 1.604 -5.798 1.00 92.81 113 ASP A C 1
ATOM 921 O O . ASP A 1 113 ? 6.878 0.548 -6.407 1.00 92.81 113 ASP A O 1
ATOM 925 N N . GLU A 1 114 ? 7.456 2.707 -6.437 1.00 91.56 114 GLU A N 1
ATOM 926 C CA . GLU A 1 114 ? 7.637 2.761 -7.881 1.00 91.56 114 GLU A CA 1
ATOM 927 C C . GLU A 1 114 ? 8.772 1.858 -8.395 1.00 91.56 114 GLU A C 1
ATOM 929 O O . GLU A 1 114 ? 8.820 1.592 -9.596 1.00 91.56 114 GLU A O 1
ATOM 934 N N . THR A 1 115 ? 9.648 1.338 -7.523 1.00 91.75 115 THR A N 1
ATOM 935 C CA . THR A 1 115 ? 10.735 0.430 -7.931 1.00 91.75 115 THR A CA 1
ATOM 936 C C . THR A 1 115 ? 10.229 -0.944 -8.379 1.00 91.75 115 THR A C 1
ATOM 938 O O . THR A 1 115 ? 10.936 -1.640 -9.105 1.00 91.75 115 THR A O 1
ATOM 941 N N . PHE A 1 116 ? 8.988 -1.299 -8.024 1.00 93.06 116 PHE A N 1
ATOM 942 C CA . PHE A 1 116 ? 8.305 -2.524 -8.455 1.00 93.06 116 PHE A CA 1
ATOM 943 C C . PHE A 1 116 ? 7.348 -2.294 -9.638 1.00 93.06 116 PHE A C 1
ATOM 945 O O . PHE A 1 116 ? 6.617 -3.198 -10.032 1.00 93.06 116 PHE A O 1
ATOM 952 N N . ASN A 1 117 ? 7.312 -1.096 -10.236 1.00 91.56 117 ASN A N 1
ATOM 953 C CA . ASN A 1 117 ? 6.366 -0.787 -11.320 1.00 91.56 117 ASN A CA 1
ATOM 954 C C . ASN A 1 117 ? 6.549 -1.650 -12.577 1.00 91.56 117 ASN A C 1
ATOM 956 O O . ASN A 1 117 ? 5.599 -1.775 -13.353 1.00 91.56 117 ASN A O 1
ATOM 960 N N . GLU A 1 118 ? 7.750 -2.189 -12.788 1.00 91.50 118 GLU A N 1
ATOM 961 C CA . GLU A 1 118 ? 8.067 -3.091 -13.899 1.00 91.50 118 GLU A CA 1
ATOM 962 C C . GLU A 1 118 ? 7.618 -4.533 -13.618 1.00 91.50 118 GLU A C 1
ATOM 964 O O . GLU A 1 118 ? 7.202 -5.225 -14.541 1.00 91.50 118 GLU A O 1
ATOM 969 N N . SER A 1 119 ? 7.633 -4.973 -12.353 1.00 92.12 119 SER A N 1
ATOM 970 C CA . SER A 1 119 ? 7.193 -6.317 -11.947 1.00 92.12 119 SER A CA 1
ATOM 971 C C . SER A 1 119 ? 5.705 -6.394 -11.588 1.00 92.12 119 SER A C 1
ATOM 973 O O . SER A 1 119 ? 5.115 -7.473 -11.612 1.00 92.12 119 SER A O 1
ATOM 975 N N . VAL A 1 120 ? 5.069 -5.258 -11.284 1.00 93.56 120 VAL A N 1
ATOM 976 C CA . VAL A 1 120 ? 3.640 -5.167 -10.968 1.00 93.56 120 VAL A CA 1
ATOM 977 C C . VAL A 1 120 ? 2.877 -4.492 -12.114 1.00 93.56 120 VAL A C 1
ATOM 979 O O . VAL A 1 120 ? 3.063 -3.289 -12.357 1.00 93.56 120 VAL A O 1
ATOM 982 N N . PRO A 1 121 ? 1.951 -5.207 -12.784 1.00 92.00 121 PRO A N 1
ATOM 983 C CA . PRO A 1 121 ? 1.227 -4.660 -13.920 1.00 92.00 121 PRO A CA 1
ATOM 984 C C . PRO A 1 121 ? 0.361 -3.451 -13.519 1.00 92.00 121 PRO A C 1
ATOM 986 O O . PRO A 1 121 ? -0.178 -3.402 -12.401 1.00 92.00 121 PRO A O 1
ATOM 989 N N . PRO A 1 122 ? 0.184 -2.467 -14.423 1.00 89.75 122 PRO A N 1
ATOM 990 C CA . PRO A 1 122 ? -0.746 -1.361 -14.219 1.00 89.75 122 PRO A CA 1
ATOM 991 C C . PRO A 1 122 ? -2.144 -1.884 -13.852 1.00 89.75 122 PRO A C 1
ATOM 993 O O . PRO A 1 122 ? -2.635 -2.831 -14.455 1.00 89.75 122 PRO A O 1
ATOM 996 N N . GLY A 1 123 ? -2.776 -1.298 -12.833 1.00 89.31 123 GLY A N 1
ATOM 997 C CA . GLY A 1 123 ? -4.085 -1.738 -12.323 1.00 89.31 123 GLY A CA 1
ATOM 998 C C . GLY A 1 123 ? -4.027 -2.694 -11.125 1.00 89.31 123 GLY A C 1
ATOM 999 O O . GLY A 1 123 ? -4.920 -2.640 -10.286 1.00 89.31 123 GLY A O 1
ATOM 1000 N N . LYS A 1 124 ? -2.949 -3.476 -10.960 1.00 92.44 124 LYS A N 1
ATOM 1001 C CA . LYS A 1 124 ? -2.698 -4.266 -9.732 1.00 92.44 124 LYS A CA 1
ATOM 1002 C C . LYS A 1 124 ? -1.762 -3.575 -8.732 1.00 92.44 124 LYS A C 1
ATOM 1004 O O . LYS A 1 124 ? -1.438 -4.134 -7.685 1.00 92.44 124 LYS A O 1
ATOM 1009 N N . ARG A 1 125 ? -1.312 -2.357 -9.046 1.00 94.06 125 ARG A N 1
ATOM 1010 C CA . ARG A 1 125 ? -0.419 -1.571 -8.186 1.00 94.06 125 ARG A CA 1
ATOM 1011 C C . ARG A 1 125 ? -1.129 -1.151 -6.906 1.00 94.06 125 ARG A C 1
ATOM 1013 O O . ARG A 1 125 ? -2.266 -0.687 -6.938 1.00 94.06 125 ARG A 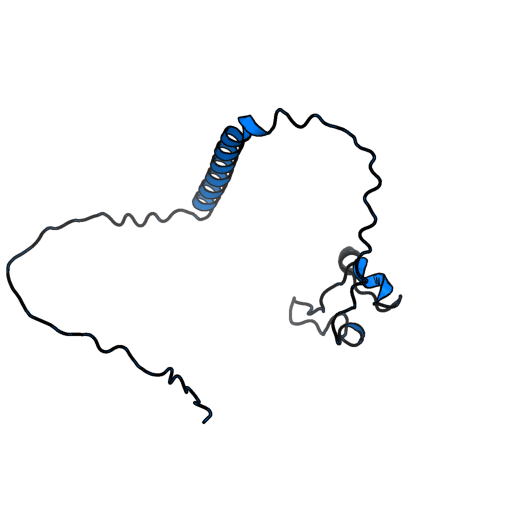O 1
ATOM 1020 N N . TYR A 1 126 ? -0.409 -1.283 -5.802 1.00 94.69 126 TYR A N 1
ATOM 1021 C CA . TYR A 1 126 ? -0.845 -0.873 -4.479 1.00 94.69 126 TYR A CA 1
ATOM 1022 C C . TYR A 1 126 ? 0.305 -0.109 -3.823 1.00 94.69 126 TYR A C 1
ATOM 1024 O O . TYR A 1 126 ? 1.258 -0.715 -3.345 1.00 94.69 126 TYR A O 1
ATOM 1032 N N . SER A 1 127 ? 0.240 1.222 -3.883 1.00 94.25 127 SER A N 1
ATOM 1033 C CA . SER A 1 127 ? 1.284 2.141 -3.410 1.00 94.25 127 SER A CA 1
ATOM 1034 C C . SER A 1 127 ? 0.801 2.985 -2.231 1.00 94.25 127 SER A C 1
ATOM 1036 O O . SER A 1 127 ? -0.366 3.383 -2.176 1.00 94.25 127 SER A O 1
ATOM 1038 N N . SER A 1 128 ? 1.714 3.348 -1.323 1.00 92.75 128 SER A N 1
ATOM 1039 C CA . SER A 1 128 ? 1.417 4.213 -0.172 1.00 92.75 128 SER A CA 1
ATOM 1040 C C . SER A 1 128 ? 0.775 5.539 -0.587 1.00 92.75 128 SER A C 1
ATOM 1042 O O . SER A 1 128 ? -0.153 6.005 0.070 1.00 92.75 128 SER A O 1
ATOM 1044 N N . LYS A 1 129 ? 1.192 6.123 -1.723 1.00 90.75 129 LYS A N 1
ATOM 1045 C CA . LYS A 1 129 ? 0.579 7.353 -2.258 1.00 90.75 129 LYS A CA 1
ATOM 1046 C C . LYS A 1 129 ? -0.907 7.163 -2.562 1.00 90.75 129 LYS A C 1
ATOM 1048 O O . LYS A 1 129 ? -1.717 8.035 -2.259 1.00 90.75 129 LYS A O 1
ATOM 1053 N N . GLN A 1 130 ? -1.273 6.020 -3.142 1.00 88.06 130 GLN A N 1
ATOM 1054 C CA . GLN A 1 130 ? -2.668 5.712 -3.461 1.00 88.06 130 GLN A CA 1
ATOM 1055 C C . GLN A 1 130 ? -3.497 5.531 -2.188 1.00 88.06 130 GLN A C 1
ATOM 1057 O O . GLN A 1 130 ? -4.635 5.991 -2.143 1.00 88.06 130 GLN A O 1
ATOM 1062 N N . LEU A 1 131 ? -2.927 4.900 -1.158 1.00 89.44 131 LEU A N 1
ATOM 1063 C CA . LEU A 1 131 ? -3.609 4.673 0.114 1.00 89.44 131 LEU A CA 1
ATOM 1064 C C . LEU A 1 131 ? -3.896 5.992 0.845 1.00 89.44 131 LEU A C 1
ATOM 1066 O O . LEU A 1 131 ? -5.041 6.257 1.203 1.00 89.44 131 LEU A O 1
ATOM 1070 N N . VAL A 1 132 ? -2.890 6.861 0.979 1.00 90.19 132 VAL A N 1
ATOM 1071 C CA . VAL A 1 132 ? -3.043 8.173 1.631 1.00 90.19 132 VAL A CA 1
ATOM 1072 C C . VAL A 1 132 ? -4.053 9.050 0.887 1.00 90.19 132 VAL A C 1
ATOM 1074 O O . VAL A 1 132 ? -4.897 9.690 1.509 1.00 90.19 132 VAL A O 1
ATOM 1077 N N . ASN A 1 133 ? -4.022 9.052 -0.448 1.00 89.06 133 ASN A N 1
ATOM 1078 C CA . ASN A 1 133 ? -4.968 9.833 -1.249 1.00 89.06 133 ASN A CA 1
ATOM 1079 C C . ASN A 1 133 ? -6.420 9.356 -1.100 1.00 89.06 133 ASN A C 1
ATOM 1081 O O . ASN A 1 133 ? -7.332 10.164 -1.253 1.00 89.06 133 ASN A O 1
ATOM 1085 N N . LYS A 1 134 ? -6.642 8.068 -0.808 1.00 85.50 134 LYS A N 1
ATOM 1086 C CA . LYS A 1 134 ? -7.978 7.530 -0.517 1.00 85.50 134 LYS A CA 1
ATOM 1087 C C . LYS A 1 134 ? -8.476 7.910 0.878 1.00 85.50 134 LYS 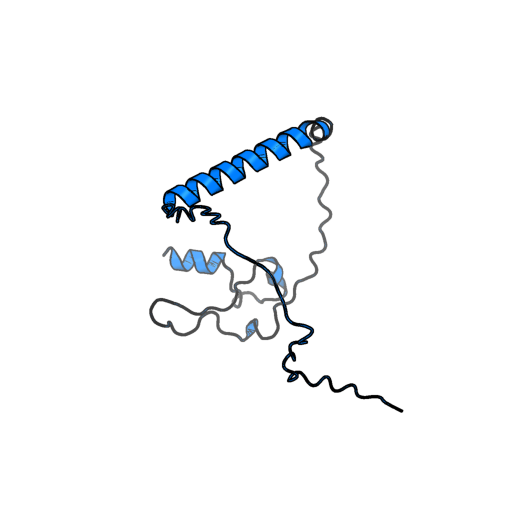A C 1
ATOM 1089 O O . LYS A 1 134 ? -9.669 8.101 1.027 1.00 85.50 134 LYS A O 1
ATOM 1094 N N . GLN A 1 135 ? -7.586 8.035 1.864 1.00 84.38 135 GLN A N 1
ATOM 1095 C CA . GLN A 1 135 ? -7.945 8.397 3.247 1.00 84.38 135 GLN A CA 1
ATOM 1096 C C . GLN A 1 135 ? -8.204 9.896 3.447 1.00 84.38 135 GLN A C 1
ATOM 1098 O O . GLN A 1 135 ? -8.813 10.292 4.433 1.00 84.38 135 GLN A O 1
ATOM 1103 N N . ARG A 1 136 ? -7.687 10.741 2.550 1.00 82.94 136 ARG A N 1
ATOM 1104 C CA . ARG A 1 136 ? -7.861 12.203 2.599 1.00 82.94 136 ARG A CA 1
ATOM 1105 C C . ARG A 1 136 ? -9.141 12.702 1.920 1.00 82.94 136 ARG A C 1
ATOM 1107 O O . ARG A 1 136 ? -9.366 13.909 1.912 1.00 82.94 136 ARG A O 1
ATOM 1114 N N . LYS A 1 137 ? -9.901 11.810 1.288 1.00 58.34 137 LYS A N 1
ATOM 1115 C CA . LYS A 1 137 ? -11.214 12.097 0.702 1.00 58.34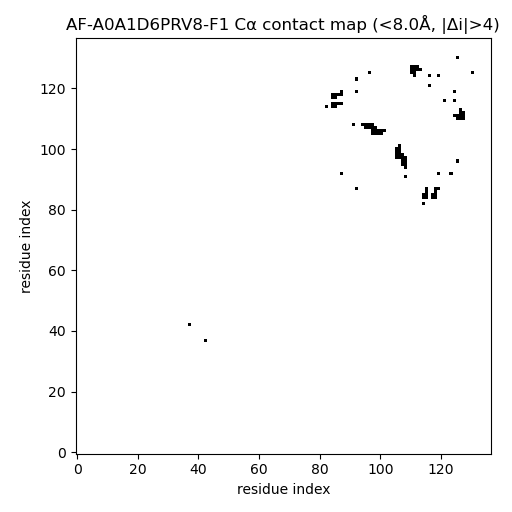 137 LYS A CA 1
ATOM 1116 C C . LYS A 1 137 ? -12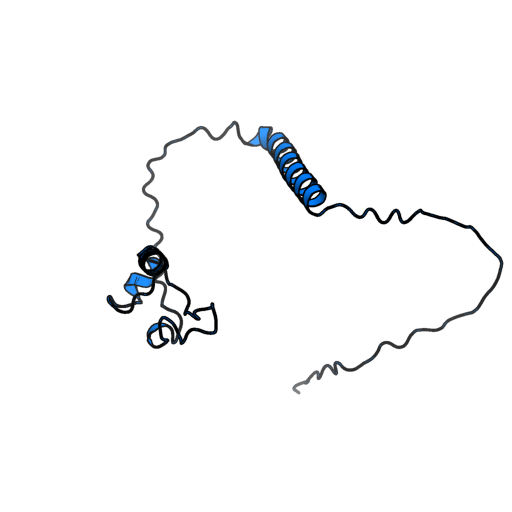.297 11.693 1.683 1.00 58.34 137 LYS A C 1
ATOM 1118 O O . LYS A 1 137 ? -13.305 12.423 1.718 1.00 58.34 137 LYS A O 1
#

Radius of gyration: 30.75 Å; Cα contacts (8 Å, |Δi|>4): 51; chains: 1; bounding box: 52×65×77 Å

Foldseek 3Di:
DDDDDDDDPPDDDDDDDDDDDDDDDDDPPPPPPPVCPDDPVRVVVVVVVVVVVVVVVVCVVCVVVPPPPPPDPPPDPPPPPVLPQDADPPCLLVDDQWDDDDVPDIHGDDADDCSNPVNHDPPSHGHPVVVVVVVVD

Secondary structure (DSSP, 8-state):
-----------PPPPP-----------------------HHHHHHHHHHHHHHHHHHHHHHGGGTTTS-----------------PPPPTTTTTS-SB---BTTB--BPPPP-GGGTTTS-TTS---HHHHHHHHT-

Organism: Zea mays (NCBI:txid4577)

Sequence (137 aa):
MTFSMDMDLNASPVPDDDEQQPYNEPVEAEYAQEEHVESAVATLRREREERRKRLKREQQDDGSRLHSQQIRVDYAPQPKRHSRIKEAPQGWLDCPAFGEPIDKIIPSKVPLDETFNESVPPGKRYSSKQLVNKQRK